Protein AF-A0A1J5Q4V0-F1 (afdb_monomer)

Secondary structure (DSSP, 8-state):
-HHHHHHHGGGS---EEEETHHHHHHHHIIIII---EEEES-TTGGGGTTSPPSS-EEEEEETT-TTS-HHHHHHHHHH-TTSEEEEES--TTTT-TTSTT--HHHHHHHHHHHHHHHHHHH-

Foldseek 3Di:
DLVVCVVCVVVAADAAEAAACSLCVQQVCQQPVVHEGEHEQHLCLLVCLQTDGNYEYEYEEEPQAPSADPVSLVSNCVSCVRYHYYYDPFYGPCLDPVDPRPDPVSNVVSVVVVVVSCVVRRD

InterPro domains:
  IPR002925 Dienelactone hydrolase [PF01738] (9-121)
  IPR029058 Alpha/Beta hydrolase fold [G3DSA:3.40.50.1820] (1-121)
  IPR029058 Alpha/Beta hydrolase fold [SSF53474] (9-123)
  IPR051049 Dienelactone hydrolase-like enzyme [PTHR46623] (10-121)

pLDDT: mean 93.07, std 10.01, range [56.44, 98.81]

Organism: NCBI:txid410659

Mean predicted aligned error: 3.95 Å

Solvent-accessible surface area (backbone atoms only — not comparable to full-atom values): 6558 Å² total; per-residue (Å²): 106,72,68,59,52,62,71,48,47,86,80,47,74,69,70,38,76,22,58,38,72,39,4,27,52,15,51,48,32,8,40,74,70,45,26,38,19,34,20,31,51,29,69,57,39,52,81,47,32,90,55,71,61,64,31,59,42,34,41,40,38,33,72,61,17,89,80,48,54,69,68,45,53,51,47,33,45,68,52,38,77,89,40,50,78,46,76,34,100,30,30,62,63,22,71,38,82,92,42,94,41,39,30,70,71,55,32,49,56,52,48,55,51,50,53,52,50,43,53,74,74,49,106

Structure (mmCIF, N/CA/C/O backbone):
data_AF-A0A1J5Q4V0-F1
#
_entry.id   AF-A0A1J5Q4V0-F1
#
loop_
_atom_site.group_PDB
_atom_site.id
_atom_site.type_symbol
_atom_site.label_atom_id
_atom_site.label_alt_id
_atom_site.label_comp_id
_atom_site.label_asym_id
_atom_site.label_entity_id
_atom_site.label_seq_id
_atom_site.pdbx_PDB_ins_code
_atom_site.Cartn_x
_atom_site.Cartn_y
_atom_site.Cartn_z
_atom_site.occupancy
_atom_site.B_iso_or_equiv
_atom_site.auth_seq_id
_atom_site.auth_comp_id
_atom_site.auth_asym_id
_atom_site.auth_atom_id
_atom_site.pdbx_PDB_model_num
ATOM 1 N N . MET A 1 1 ? -17.367 1.062 -0.060 1.00 56.62 1 MET A N 1
ATOM 2 C CA . MET A 1 1 ? -16.479 0.757 1.085 1.00 56.62 1 MET A CA 1
ATOM 3 C C . MET A 1 1 ? -17.211 0.744 2.422 1.00 56.62 1 MET A C 1
ATOM 5 O O . MET A 1 1 ? -17.291 -0.322 3.008 1.00 56.62 1 MET A O 1
ATOM 9 N N . LEU A 1 2 ? -17.791 1.859 2.888 1.00 60.47 2 LEU A N 1
ATOM 10 C CA . LEU A 1 2 ? -18.490 1.896 4.187 1.00 60.47 2 LEU A CA 1
ATOM 11 C C . LEU A 1 2 ? -19.668 0.908 4.280 1.00 60.47 2 LEU A C 1
ATOM 13 O O . LEU A 1 2 ? -19.858 0.287 5.317 1.00 60.47 2 LEU A O 1
ATOM 17 N N . ALA A 1 3 ? -20.425 0.724 3.192 1.00 56.44 3 ALA A N 1
ATOM 18 C CA . ALA A 1 3 ? -21.512 -0.257 3.141 1.00 56.44 3 ALA A CA 1
ATOM 19 C C . ALA A 1 3 ? -21.004 -1.703 3.296 1.00 56.44 3 ALA A C 1
ATOM 21 O O . ALA A 1 3 ? -21.499 -2.432 4.146 1.00 56.44 3 ALA A O 1
ATOM 22 N N . ALA A 1 4 ? -19.967 -2.088 2.542 1.00 61.38 4 ALA A N 1
ATOM 23 C CA . ALA A 1 4 ? -19.353 -3.412 2.652 1.00 61.38 4 ALA A CA 1
ATOM 24 C C . ALA A 1 4 ? -18.793 -3.662 4.061 1.00 61.38 4 ALA A C 1
ATOM 26 O O . ALA A 1 4 ? -19.101 -4.687 4.656 1.00 61.38 4 ALA A O 1
ATOM 27 N N . ALA A 1 5 ? -18.067 -2.691 4.632 1.00 62.16 5 ALA A N 1
ATOM 28 C CA . ALA A 1 5 ? -17.536 -2.792 5.990 1.00 62.16 5 ALA A CA 1
ATOM 29 C C . ALA A 1 5 ? -18.640 -2.993 7.042 1.00 62.16 5 ALA A C 1
ATOM 31 O O . ALA A 1 5 ? -18.473 -3.803 7.943 1.00 62.16 5 ALA A O 1
ATOM 32 N N . LYS A 1 6 ? -19.786 -2.309 6.909 1.00 64.94 6 LYS A N 1
ATOM 33 C CA . LYS A 1 6 ? -20.935 -2.496 7.811 1.00 64.94 6 LYS A CA 1
ATOM 34 C C . LYS A 1 6 ? -21.560 -3.886 7.702 1.00 64.94 6 LYS A C 1
ATOM 36 O O . LYS A 1 6 ? -21.946 -4.438 8.723 1.00 64.94 6 LYS A O 1
ATOM 41 N N . VAL A 1 7 ? -21.651 -4.446 6.496 1.00 70.81 7 VAL A N 1
ATOM 42 C CA . VAL A 1 7 ? -22.233 -5.781 6.271 1.00 70.81 7 VAL A CA 1
ATOM 43 C C . VAL A 1 7 ? -21.358 -6.880 6.874 1.00 70.81 7 VAL A C 1
ATOM 45 O O . VAL A 1 7 ? -21.885 -7.823 7.451 1.00 70.81 7 VAL A O 1
ATOM 48 N N . VAL A 1 8 ? -20.032 -6.751 6.782 1.00 68.81 8 VAL A N 1
ATOM 49 C CA . VAL A 1 8 ? -19.101 -7.765 7.308 1.00 68.81 8 VAL A CA 1
ATOM 50 C C . VAL A 1 8 ? -18.638 -7.502 8.742 1.00 68.81 8 VAL A C 1
ATOM 52 O O . VAL A 1 8 ? -17.931 -8.330 9.304 1.00 68.81 8 VAL A O 1
ATOM 55 N N . ALA A 1 9 ? -19.047 -6.394 9.368 1.00 64.62 9 ALA A N 1
ATOM 56 C CA . ALA A 1 9 ? -18.642 -6.057 10.735 1.00 64.62 9 ALA A CA 1
ATOM 57 C C . ALA A 1 9 ? -19.033 -7.139 11.758 1.00 64.62 9 ALA A C 1
ATOM 59 O O . ALA A 1 9 ? -18.332 -7.338 12.746 1.00 64.62 9 ALA A O 1
ATOM 60 N N . SER A 1 10 ? -20.123 -7.873 11.510 1.00 68.50 10 SER A N 1
ATOM 61 C CA . SER A 1 10 ? -20.545 -8.996 12.353 1.00 68.50 10 SER A CA 1
ATOM 62 C C . SER A 1 10 ? -19.644 -10.233 12.239 1.00 68.50 10 SER A C 1
ATOM 64 O O . SER A 1 10 ? -19.771 -11.135 13.059 1.00 68.50 10 SER A O 1
ATOM 66 N N . ALA A 1 11 ? -18.749 -10.295 11.245 1.00 72.19 11 ALA A N 1
ATOM 67 C CA . ALA A 1 11 ? -17.825 -11.408 11.017 1.00 72.19 11 ALA A CA 1
ATOM 68 C C . ALA A 1 11 ? -16.449 -11.219 11.691 1.00 72.19 11 ALA A C 1
ATOM 70 O O . ALA A 1 11 ? -15.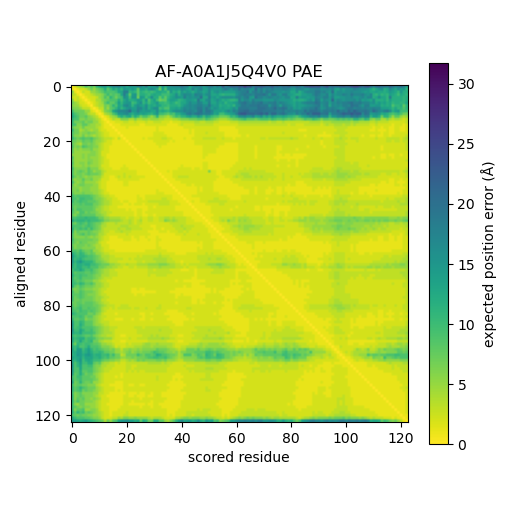615 -12.118 11.618 1.00 72.19 11 ALA A O 1
ATOM 71 N N . GLY A 1 12 ? -16.202 -10.077 12.347 1.00 81.69 12 GLY A N 1
ATOM 72 C CA . GLY A 1 12 ? -14.961 -9.798 13.076 1.00 81.69 12 GLY A CA 1
ATOM 73 C C . GLY A 1 12 ? -14.274 -8.501 12.648 1.00 81.69 12 GLY A C 1
ATOM 74 O O . GLY A 1 12 ? -14.894 -7.598 12.082 1.00 81.69 12 GLY A O 1
ATOM 75 N N . LYS A 1 13 ? -12.973 -8.383 12.947 1.00 87.81 13 LYS A N 1
ATOM 76 C CA . LYS A 1 13 ? -12.173 -7.221 12.537 1.00 87.81 13 LYS A CA 1
ATOM 77 C C . LYS A 1 13 ? -11.953 -7.246 11.024 1.00 87.81 13 LYS A C 1
ATOM 79 O O . LYS A 1 13 ? -11.622 -8.276 10.448 1.00 87.81 13 LYS A O 1
ATOM 84 N N . VAL A 1 14 ? -12.106 -6.087 10.390 1.00 91.81 14 VAL A N 1
ATOM 85 C CA . VAL A 1 14 ? -12.030 -5.938 8.932 1.00 91.81 14 VAL A CA 1
ATOM 86 C C . VAL A 1 14 ? -10.819 -5.088 8.567 1.00 91.81 14 VAL A C 1
ATOM 88 O O . VAL A 1 14 ? -10.650 -3.990 9.096 1.00 91.81 14 VAL A O 1
ATOM 91 N N . GLY A 1 15 ? -10.010 -5.574 7.628 1.00 94.75 15 GLY A N 1
ATOM 92 C CA . GLY A 1 15 ? -8.973 -4.796 6.954 1.00 94.75 15 GLY A CA 1
ATOM 93 C C . GLY A 1 15 ? -9.218 -4.725 5.452 1.00 94.75 15 GLY A C 1
ATOM 94 O O . GLY A 1 15 ? -10.094 -5.402 4.911 1.00 94.75 15 GLY A O 1
ATOM 95 N N . VAL A 1 16 ? -8.458 -3.872 4.774 1.00 97.50 16 VAL A N 1
ATOM 96 C CA . VAL A 1 16 ? -8.624 -3.609 3.343 1.00 97.50 16 VAL A CA 1
ATOM 97 C C . VAL A 1 16 ? -7.298 -3.800 2.631 1.00 97.50 16 VAL A C 1
ATOM 99 O O . VAL A 1 16 ? -6.307 -3.182 2.994 1.00 97.50 16 VAL A O 1
ATOM 102 N N . VAL A 1 17 ? -7.283 -4.597 1.570 1.00 98.06 17 VAL A N 1
ATOM 103 C CA . VAL A 1 17 ? -6.160 -4.662 0.631 1.00 98.06 17 VAL A CA 1
ATOM 104 C C . VAL A 1 17 ? -6.631 -4.210 -0.742 1.00 98.06 17 VAL A C 1
ATOM 106 O O . VAL A 1 17 ? -7.758 -4.504 -1.145 1.00 98.06 17 VAL A O 1
ATOM 109 N N . GLY A 1 18 ? -5.788 -3.482 -1.466 1.00 97.75 18 GLY A N 1
ATOM 110 C CA . GLY A 1 18 ? -6.110 -3.070 -2.823 1.00 97.75 18 GLY A CA 1
ATOM 111 C C . GLY A 1 18 ? -4.886 -2.856 -3.700 1.00 97.75 18 GLY A C 1
ATOM 112 O O . GLY A 1 18 ? -3.818 -2.483 -3.220 1.00 97.75 18 GLY A O 1
ATOM 113 N N . PHE A 1 19 ? -5.081 -3.060 -5.004 1.00 97.69 19 PHE A N 1
ATOM 114 C CA . PHE A 1 19 ? -4.044 -2.994 -6.033 1.00 97.69 19 PHE A CA 1
ATOM 115 C C . PHE A 1 19 ? -4.379 -1.933 -7.084 1.00 97.69 19 PHE A C 1
ATOM 117 O O . PHE A 1 19 ? -5.540 -1.810 -7.482 1.00 97.69 19 PHE A O 1
ATOM 124 N N . CYS A 1 20 ? -3.376 -1.184 -7.556 1.00 95.69 20 CYS A N 1
ATOM 125 C CA . CYS A 1 20 ? -3.543 -0.107 -8.542 1.00 95.69 20 CYS A CA 1
ATOM 126 C C . CYS A 1 20 ? -4.584 0.917 -8.051 1.00 95.69 20 CYS A C 1
ATOM 128 O O . CYS A 1 20 ? -4.445 1.459 -6.955 1.00 95.69 20 CYS A O 1
ATOM 130 N N . TRP A 1 21 ? -5.670 1.146 -8.793 1.00 96.88 21 TRP A N 1
ATOM 131 C CA . TRP A 1 21 ? -6.785 1.985 -8.344 1.00 96.88 21 TRP A CA 1
ATOM 132 C C . TRP A 1 21 ? -7.349 1.527 -6.991 1.00 96.88 21 TRP A C 1
ATOM 134 O O . TRP A 1 21 ? -7.595 2.347 -6.105 1.00 96.88 21 TRP A O 1
ATOM 144 N N . GLY A 1 22 ? -7.456 0.211 -6.783 1.00 97.25 22 GLY A N 1
ATOM 145 C CA . GLY A 1 22 ? -7.845 -0.368 -5.501 1.00 97.25 22 GLY A CA 1
ATOM 146 C C . GLY A 1 22 ? -6.876 -0.017 -4.370 1.00 97.25 22 GLY A C 1
ATOM 147 O O . GLY A 1 22 ? -7.309 0.137 -3.234 1.00 97.25 22 GLY A O 1
ATOM 148 N N . GLY A 1 23 ? -5.589 0.185 -4.667 1.00 97.75 23 GLY A N 1
ATOM 149 C CA . GLY A 1 23 ? -4.593 0.641 -3.695 1.00 97.75 23 GLY A CA 1
ATOM 150 C C . GLY A 1 23 ? -4.903 2.045 -3.178 1.00 97.75 23 GLY A C 1
ATOM 151 O O . GLY A 1 23 ? -4.809 2.299 -1.977 1.00 97.75 23 GLY A O 1
ATOM 152 N N . SER A 1 24 ? -5.366 2.943 -4.047 1.00 98.00 24 SER A N 1
ATOM 153 C CA . SER A 1 24 ? -5.824 4.271 -3.625 1.00 98.00 24 SER A CA 1
ATOM 154 C C . SER A 1 24 ? -7.141 4.232 -2.859 1.00 98.00 24 SER A C 1
ATOM 156 O O . SER A 1 24 ? -7.310 4.970 -1.890 1.00 98.00 24 SER A O 1
ATOM 158 N N . VAL A 1 25 ? -8.044 3.314 -3.208 1.00 98.00 25 VAL A N 1
ATOM 159 C CA . VAL A 1 25 ? -9.252 3.064 -2.408 1.00 98.00 25 VAL A CA 1
ATOM 160 C C . VAL A 1 25 ? -8.902 2.503 -1.022 1.00 98.00 25 VAL A C 1
ATOM 162 O O . VAL A 1 25 ? -9.524 2.901 -0.040 1.00 98.00 25 VAL A O 1
ATOM 165 N N . ALA A 1 26 ? -7.893 1.634 -0.912 1.00 98.19 26 ALA A N 1
ATOM 166 C CA . ALA A 1 26 ? -7.410 1.111 0.365 1.00 98.19 26 ALA A CA 1
ATOM 167 C C . ALA A 1 26 ? -6.838 2.227 1.253 1.00 98.19 26 ALA A C 1
ATOM 169 O O . ALA A 1 26 ? -7.178 2.304 2.431 1.00 98.19 26 ALA A O 1
ATOM 170 N N . TYR A 1 27 ? -6.066 3.159 0.686 1.00 98.31 27 TYR A N 1
ATOM 171 C CA . TYR A 1 27 ? -5.589 4.321 1.442 1.00 98.31 27 TYR A CA 1
ATOM 172 C C . TYR A 1 27 ? -6.752 5.192 1.955 1.00 98.31 27 TYR A C 1
ATOM 174 O O . TYR A 1 27 ? -6.824 5.519 3.143 1.00 98.31 27 TYR A O 1
ATOM 182 N N . LEU A 1 28 ? -7.737 5.474 1.096 1.00 97.69 28 LEU A N 1
ATOM 183 C CA . LEU A 1 28 ? -8.959 6.180 1.492 1.00 97.69 28 LEU A CA 1
ATOM 184 C C . LEU A 1 28 ? -9.757 5.439 2.577 1.00 97.69 28 LEU A C 1
ATOM 186 O O . LEU A 1 28 ? -10.443 6.087 3.368 1.00 97.69 28 LEU A O 1
ATOM 190 N N . ALA A 1 29 ? -9.660 4.110 2.656 1.00 97.12 29 ALA A N 1
ATOM 191 C CA . ALA A 1 29 ? -10.250 3.327 3.739 1.00 97.12 29 ALA A CA 1
ATOM 192 C C . ALA A 1 29 ? -9.691 3.721 5.098 1.00 97.12 29 ALA A C 1
ATOM 194 O O . ALA A 1 29 ? -10.455 3.992 6.026 1.00 97.12 29 ALA A O 1
ATOM 195 N N . ALA A 1 30 ? -8.367 3.789 5.206 1.00 97.31 30 ALA A N 1
ATOM 196 C CA . ALA A 1 30 ? -7.711 4.148 6.452 1.00 97.31 30 ALA A CA 1
ATOM 197 C C . ALA A 1 30 ? -8.003 5.602 6.837 1.00 97.31 30 ALA A C 1
ATOM 199 O O . ALA A 1 30 ? -8.243 5.891 8.008 1.00 97.31 30 ALA A O 1
ATOM 200 N N . ILE A 1 31 ? -8.051 6.513 5.861 1.00 96.94 31 ILE A N 1
ATOM 201 C CA . ILE A 1 31 ? -8.382 7.927 6.092 1.00 96.94 31 ILE A CA 1
ATOM 202 C C . ILE A 1 31 ? -9.841 8.097 6.529 1.00 96.94 31 ILE A C 1
ATOM 204 O O . ILE A 1 31 ? -10.138 8.752 7.529 1.00 96.94 31 ILE A O 1
ATOM 208 N N . ARG A 1 32 ? -10.786 7.532 5.775 1.00 95.44 32 ARG A N 1
ATOM 209 C CA . ARG A 1 32 ? -12.206 7.891 5.896 1.00 95.44 32 ARG A CA 1
ATOM 210 C C . ARG A 1 32 ? -12.978 6.926 6.779 1.00 95.44 32 ARG A C 1
ATOM 212 O O . ARG A 1 32 ? -13.768 7.382 7.605 1.00 95.44 32 ARG A O 1
ATOM 219 N N . ALA A 1 33 ? -12.726 5.628 6.627 1.00 93.31 33 ALA A N 1
ATOM 220 C CA . ALA A 1 33 ? -13.420 4.560 7.342 1.00 93.31 33 ALA A CA 1
ATOM 221 C C . ALA A 1 33 ? -12.679 4.067 8.596 1.00 93.31 33 ALA A C 1
ATOM 223 O O . ALA A 1 33 ? -13.291 3.377 9.403 1.00 93.31 33 ALA A O 1
ATOM 224 N N . GLY A 1 34 ? -11.400 4.417 8.779 1.00 95.19 34 GLY A N 1
ATOM 225 C CA . GLY A 1 34 ? -10.614 3.971 9.934 1.00 95.19 34 GLY A CA 1
ATOM 226 C C . GLY A 1 34 ? -10.357 2.465 9.945 1.00 95.19 34 GLY A C 1
ATOM 227 O O . GLY A 1 34 ? -10.309 1.858 11.010 1.00 95.19 34 GLY A O 1
ATOM 228 N N . LEU A 1 35 ? -10.201 1.862 8.765 1.00 95.94 35 LEU A N 1
ATOM 229 C CA . LEU A 1 35 ? -9.878 0.442 8.623 1.00 95.94 35 LEU A CA 1
ATOM 230 C C . LEU A 1 35 ? -8.376 0.266 8.358 1.00 95.94 35 LEU A C 1
ATOM 232 O O . LEU A 1 35 ? -7.853 0.994 7.509 1.00 95.94 35 LEU A O 1
ATOM 236 N N . PRO A 1 36 ? -7.687 -0.688 9.018 1.00 97.62 36 PRO A N 1
ATOM 237 C CA . PRO A 1 36 ? -6.315 -1.042 8.667 1.00 97.62 36 PRO A CA 1
ATOM 238 C C . PRO A 1 36 ? -6.226 -1.411 7.186 1.00 97.62 36 PRO A C 1
ATOM 240 O O . PRO A 1 36 ? -7.043 -2.203 6.701 1.00 97.62 36 PRO A O 1
ATOM 243 N N . ALA A 1 37 ? -5.264 -0.837 6.465 1.00 98.31 37 ALA A N 1
ATOM 244 C CA . ALA A 1 37 ? -5.223 -0.984 5.017 1.00 98.31 37 ALA A CA 1
ATOM 245 C C . ALA A 1 37 ? -3.825 -1.205 4.431 1.00 98.31 37 ALA A C 1
ATOM 247 O O . ALA A 1 37 ? -2.847 -0.598 4.859 1.00 98.31 37 ALA A O 1
ATOM 248 N N . VAL A 1 38 ? -3.772 -2.037 3.391 1.00 98.75 38 VAL A N 1
ATOM 249 C CA . VAL A 1 38 ? -2.587 -2.318 2.579 1.00 98.75 38 VAL A CA 1
ATOM 250 C C . VAL A 1 38 ? -2.823 -1.804 1.157 1.00 98.75 38 VAL A C 1
ATOM 252 O O . VAL A 1 38 ? -3.759 -2.219 0.469 1.00 98.75 38 VAL A O 1
ATOM 255 N N . SER A 1 39 ? -1.974 -0.881 0.713 1.00 98.69 39 SER A N 1
ATOM 256 C CA . SER A 1 39 ? -2.060 -0.202 -0.578 1.00 98.69 39 SER A CA 1
ATOM 257 C C . SER A 1 39 ? -0.911 -0.633 -1.490 1.00 98.69 39 SER A C 1
ATOM 259 O O . SER A 1 39 ? 0.247 -0.296 -1.244 1.00 98.69 39 SER A O 1
ATOM 261 N N . TYR A 1 40 ? -1.228 -1.348 -2.569 1.00 98.62 40 TYR A N 1
ATOM 262 C CA . TYR A 1 40 ? -0.266 -1.714 -3.609 1.00 98.62 40 TYR A CA 1
ATOM 263 C C . TYR A 1 40 ? -0.347 -0.741 -4.787 1.00 98.62 40 TYR A C 1
ATOM 265 O O . TYR A 1 40 ? -1.395 -0.638 -5.433 1.00 98.62 40 TYR A O 1
ATOM 273 N N . TYR A 1 41 ? 0.767 -0.050 -5.060 1.00 97.62 41 TYR A N 1
ATOM 274 C CA . TYR A 1 41 ? 1.007 0.838 -6.207 1.00 97.62 41 TYR A CA 1
ATOM 275 C C . TYR A 1 41 ? -0.207 1.721 -6.549 1.00 97.62 41 TYR A C 1
ATOM 277 O O . TYR A 1 41 ? -0.684 1.787 -7.683 1.00 97.62 41 TYR A O 1
ATOM 285 N N . GLY A 1 42 ? -0.737 2.396 -5.523 1.00 97.38 42 GLY A N 1
ATOM 286 C CA . GLY A 1 42 ? -1.871 3.307 -5.640 1.00 97.38 42 GLY A CA 1
ATOM 287 C C . GLY A 1 42 ? -1.482 4.623 -6.309 1.00 97.38 42 GLY A C 1
ATOM 288 O O . GLY A 1 42 ? -0.978 5.530 -5.648 1.00 97.38 42 GLY A O 1
ATOM 289 N N . GLY A 1 43 ? -1.754 4.750 -7.609 1.00 95.12 43 GLY A N 1
ATOM 290 C CA . GLY A 1 43 ? -1.352 5.920 -8.405 1.00 95.12 43 GLY A CA 1
ATOM 291 C C . GLY A 1 43 ? -2.024 7.241 -8.014 1.00 95.12 43 GLY A C 1
ATOM 292 O O . GLY A 1 43 ? -1.540 8.306 -8.369 1.00 95.12 43 GLY A O 1
ATOM 293 N N . SER A 1 44 ? -3.127 7.209 -7.259 1.00 97.25 44 SER A N 1
ATOM 294 C CA . SER A 1 44 ? -3.769 8.425 -6.735 1.00 97.25 44 SER A CA 1
ATOM 295 C C . SER A 1 44 ? -3.397 8.740 -5.285 1.00 97.25 44 SER A C 1
ATOM 297 O O . SER A 1 44 ? -3.928 9.702 -4.741 1.00 97.25 44 SER A O 1
ATOM 299 N N . ASN A 1 45 ? -2.502 7.977 -4.645 1.00 98.00 45 ASN A N 1
ATOM 300 C CA . ASN A 1 45 ? -2.212 8.148 -3.215 1.00 98.00 45 ASN A CA 1
ATOM 301 C C . ASN A 1 45 ? -1.686 9.550 -2.881 1.00 98.00 45 ASN A C 1
ATOM 303 O O . ASN A 1 45 ? -2.113 10.127 -1.885 1.00 98.00 45 ASN A O 1
ATOM 307 N N . VAL A 1 46 ? -0.841 10.132 -3.739 1.00 97.88 46 VAL A N 1
ATOM 308 C CA . VAL A 1 46 ? -0.293 11.485 -3.536 1.00 97.88 46 VAL A CA 1
ATOM 309 C C . VAL A 1 46 ? -1.384 12.552 -3.407 1.00 97.88 46 VAL A C 1
ATOM 311 O O . VAL A 1 46 ? -1.241 13.497 -2.637 1.00 97.88 46 VAL A O 1
ATOM 314 N N . ARG A 1 47 ? -2.535 12.361 -4.067 1.00 97.56 47 ARG A N 1
ATOM 315 C CA . ARG A 1 47 ? -3.672 13.295 -4.004 1.00 97.56 47 ARG A CA 1
ATOM 316 C C . ARG A 1 47 ? -4.299 13.379 -2.614 1.00 97.56 47 ARG A C 1
ATOM 318 O O . ARG A 1 47 ? -4.989 14.349 -2.324 1.00 97.56 47 ARG A O 1
ATOM 325 N N . PHE A 1 48 ? -4.075 12.368 -1.778 1.00 96.75 48 PHE A N 1
ATOM 326 C CA . PHE A 1 48 ? -4.638 12.265 -0.435 1.00 96.75 48 PHE A CA 1
ATOM 327 C C . PHE A 1 48 ? -3.577 12.430 0.659 1.00 96.75 48 PHE A C 1
ATOM 329 O O . PHE A 1 48 ? -3.908 12.316 1.832 1.00 96.75 48 PHE A O 1
ATOM 336 N N . ALA A 1 49 ? -2.322 12.739 0.306 1.00 93.56 49 ALA A N 1
ATOM 337 C CA . ALA A 1 49 ? -1.220 12.911 1.257 1.00 93.56 49 ALA A CA 1
ATOM 338 C C . ALA A 1 49 ? -1.462 14.053 2.276 1.00 93.56 49 ALA A C 1
ATOM 340 O O . ALA A 1 49 ? -0.864 14.078 3.343 1.00 93.56 49 ALA A O 1
ATOM 341 N N . GLY A 1 50 ? -2.373 14.989 1.995 1.00 92.19 50 GLY A N 1
ATOM 342 C CA . GLY A 1 50 ? -2.798 16.004 2.969 1.00 92.19 50 GLY A CA 1
ATOM 343 C C . GLY A 1 50 ? -3.821 15.514 4.005 1.00 92.19 50 GLY A C 1
ATOM 344 O O . GLY A 1 50 ? -4.118 16.236 4.955 1.00 92.19 50 GLY A O 1
ATOM 345 N N . GLU A 1 51 ? -4.393 14.317 3.837 1.00 95.31 51 GLU A N 1
ATOM 346 C CA . GLU A 1 51 ? -5.421 13.769 4.723 1.00 95.31 51 GLU A CA 1
ATOM 347 C C . GLU A 1 51 ? -4.808 12.801 5.752 1.00 95.31 51 GLU A C 1
ATOM 349 O O . GLU A 1 51 ? -4.125 11.833 5.414 1.00 95.31 51 GLU A O 1
ATOM 354 N N . LYS A 1 52 ? -5.099 13.020 7.039 1.00 94.75 52 LYS A N 1
ATOM 355 C CA . LYS A 1 52 ? -4.587 12.173 8.124 1.00 94.75 52 LYS A CA 1
ATOM 356 C C . LYS A 1 52 ? -5.322 10.830 8.183 1.00 94.75 52 LYS A C 1
ATOM 358 O O . LYS A 1 52 ? -6.543 10.785 8.342 1.00 94.75 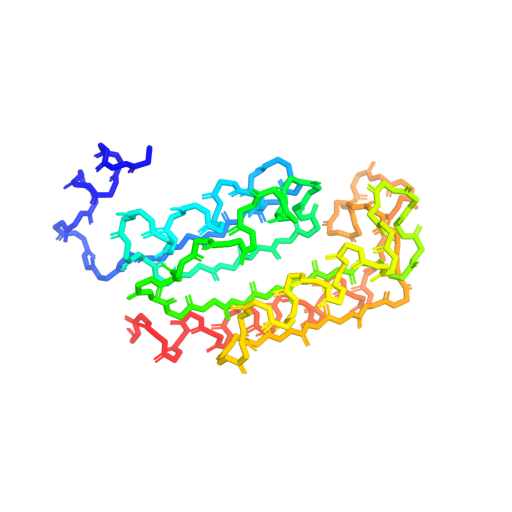52 LYS A O 1
ATOM 363 N N . ALA A 1 53 ? -4.567 9.734 8.138 1.00 95.25 53 ALA A N 1
ATOM 364 C CA . ALA A 1 53 ? -5.098 8.391 8.344 1.00 95.25 53 ALA A CA 1
ATOM 365 C C . ALA A 1 53 ? -5.611 8.185 9.783 1.00 95.25 53 ALA A C 1
ATOM 367 O O . ALA A 1 53 ? -4.989 8.632 10.749 1.00 95.25 53 ALA A O 1
ATOM 368 N N . LYS A 1 54 ? -6.739 7.478 9.931 1.00 96.38 54 LYS A N 1
ATOM 369 C CA . LYS A 1 54 ? -7.342 7.116 11.231 1.00 96.38 54 LYS A CA 1
ATOM 370 C C . LYS A 1 54 ? -6.976 5.701 11.687 1.00 96.38 54 LYS A C 1
ATOM 372 O O . LYS A 1 54 ? -7.331 5.310 12.794 1.00 96.38 54 LYS A O 1
ATOM 377 N N . ALA A 1 55 ? -6.309 4.933 10.831 1.00 96.94 55 ALA A N 1
ATOM 378 C CA . ALA A 1 55 ? -5.939 3.545 11.069 1.00 96.94 55 ALA A CA 1
ATOM 379 C C . ALA A 1 55 ? -4.558 3.226 10.472 1.00 96.94 55 ALA A C 1
ATOM 381 O O . ALA A 1 55 ? -4.076 3.991 9.631 1.00 96.94 55 ALA A O 1
ATOM 382 N N . PRO A 1 56 ? -3.922 2.117 10.899 1.00 98.00 56 PRO A N 1
ATOM 383 C CA . PRO A 1 56 ? -2.640 1.673 10.364 1.00 98.00 56 PRO A CA 1
ATOM 384 C C . PRO A 1 56 ? -2.661 1.495 8.844 1.00 98.00 56 PRO A C 1
ATOM 386 O O . PRO A 1 56 ? -3.666 1.074 8.264 1.00 98.00 56 PRO A O 1
ATOM 389 N N . LEU A 1 57 ? -1.523 1.788 8.219 1.00 98.44 57 LEU A N 1
ATOM 390 C CA . LEU A 1 57 ? -1.321 1.713 6.779 1.00 98.44 57 LEU A CA 1
ATOM 391 C C . LEU A 1 57 ? -0.031 0.968 6.455 1.00 98.44 57 LEU A C 1
ATOM 393 O O . LEU A 1 57 ? 0.980 1.149 7.136 1.00 98.44 57 LEU A O 1
ATOM 397 N N . GLN A 1 58 ? -0.071 0.200 5.372 1.00 98.81 58 GLN A N 1
ATOM 398 C CA . GLN A 1 58 ? 1.103 -0.362 4.720 1.00 98.81 58 GLN A CA 1
ATOM 399 C C . GLN A 1 58 ? 1.064 -0.034 3.221 1.00 98.81 58 GLN A C 1
ATOM 401 O O . GLN A 1 58 ? 0.030 -0.190 2.571 1.00 98.81 58 GLN A O 1
ATOM 406 N N . PHE A 1 59 ? 2.180 0.431 2.667 1.00 98.81 59 PHE A N 1
ATOM 407 C CA . PHE A 1 59 ? 2.321 0.794 1.259 1.00 98.81 59 PHE A CA 1
ATOM 408 C C . PHE A 1 59 ? 3.367 -0.078 0.563 1.00 98.81 59 PHE A C 1
ATOM 410 O O . PHE A 1 59 ? 4.452 -0.307 1.098 1.00 98.81 59 PHE A O 1
ATOM 417 N N . HIS A 1 60 ? 3.064 -0.497 -0.666 1.00 98.75 60 HIS A N 1
ATOM 418 C CA . HIS A 1 60 ? 3.984 -1.214 -1.547 1.00 98.75 60 HIS A CA 1
ATOM 419 C C . HIS A 1 60 ? 4.101 -0.493 -2.887 1.00 98.75 60 HIS A C 1
ATOM 421 O O . HIS A 1 60 ? 3.104 -0.331 -3.589 1.00 98.75 60 HIS A O 1
ATOM 427 N N . TYR A 1 61 ? 5.313 -0.107 -3.273 1.00 98.50 61 TYR A N 1
ATOM 428 C CA . TYR A 1 61 ? 5.580 0.585 -4.533 1.00 98.50 61 TYR A CA 1
ATOM 429 C C . TYR A 1 61 ? 6.694 -0.083 -5.340 1.00 98.50 61 TYR A C 1
ATOM 431 O O . TYR A 1 61 ? 7.663 -0.581 -4.777 1.00 98.50 61 TYR A O 1
ATOM 439 N N . GLY A 1 62 ? 6.585 -0.053 -6.666 1.00 97.44 62 GLY A N 1
ATOM 440 C CA . GLY A 1 62 ? 7.673 -0.448 -7.560 1.00 97.44 62 GLY A CA 1
ATOM 441 C C . GLY A 1 62 ? 8.595 0.732 -7.882 1.00 97.44 62 GLY A C 1
ATOM 442 O O . GLY A 1 62 ? 8.109 1.823 -8.162 1.00 97.44 62 GLY A O 1
ATOM 443 N N . LEU A 1 63 ? 9.915 0.530 -7.872 1.00 96.81 63 LEU A N 1
ATOM 444 C CA . LEU A 1 63 ? 10.906 1.515 -8.337 1.00 96.81 63 LEU A CA 1
ATOM 445 C C . LEU A 1 63 ? 10.798 1.772 -9.836 1.00 96.81 63 LEU A C 1
ATOM 447 O O . LEU A 1 63 ? 11.015 2.895 -10.280 1.00 96.81 63 LEU A O 1
ATOM 451 N N . ARG A 1 64 ? 10.461 0.733 -10.608 1.00 95.75 64 ARG A N 1
ATOM 452 C CA . ARG A 1 64 ? 10.332 0.782 -12.070 1.00 95.75 64 ARG A CA 1
ATOM 453 C C . ARG A 1 64 ? 8.906 1.134 -12.510 1.00 95.75 64 ARG A C 1
ATOM 455 O O . ARG A 1 64 ? 8.549 0.942 -13.670 1.00 95.75 64 ARG A O 1
ATOM 462 N N . ASP A 1 65 ? 8.058 1.591 -11.587 1.00 95.38 65 ASP A N 1
ATOM 463 C CA . ASP A 1 65 ? 6.694 2.018 -11.890 1.00 95.38 65 ASP A CA 1
ATOM 464 C C . ASP A 1 65 ? 6.700 3.395 -12.568 1.00 95.38 65 ASP A C 1
ATOM 466 O O . ASP A 1 65 ? 6.830 4.428 -11.917 1.00 95.38 65 ASP A O 1
ATOM 470 N N . ALA A 1 66 ? 6.522 3.410 -13.889 1.00 93.06 66 ALA A N 1
ATOM 471 C CA . ALA A 1 66 ? 6.470 4.643 -14.672 1.00 93.06 66 ALA A CA 1
ATOM 472 C C . ALA A 1 66 ? 5.246 5.529 -14.359 1.00 93.06 66 ALA A C 1
ATOM 474 O O . ALA A 1 66 ? 5.228 6.695 -14.745 1.00 93.06 66 ALA A O 1
ATOM 475 N N . ASN A 1 67 ? 4.227 5.002 -13.670 1.00 93.62 67 ASN A N 1
ATOM 476 C CA . ASN A 1 67 ? 3.012 5.749 -13.346 1.00 93.62 67 ASN A CA 1
ATOM 477 C C . ASN A 1 67 ? 3.124 6.532 -12.032 1.00 93.62 67 ASN A C 1
ATOM 479 O O . ASN A 1 67 ? 2.239 7.335 -11.738 1.00 93.62 67 ASN A O 1
ATOM 483 N N . ILE A 1 68 ? 4.143 6.261 -11.209 1.00 96.31 68 ILE A N 1
ATOM 484 C CA . ILE A 1 68 ? 4.268 6.824 -9.862 1.00 96.31 68 ILE A CA 1
ATOM 485 C C . ILE A 1 68 ? 5.699 7.317 -9.662 1.00 96.31 68 ILE A C 1
ATOM 487 O O . ILE A 1 68 ? 6.627 6.528 -9.470 1.00 96.31 68 ILE A O 1
ATOM 491 N N . SER A 1 69 ? 5.874 8.638 -9.684 1.00 97.00 69 SER A N 1
ATOM 492 C CA . SER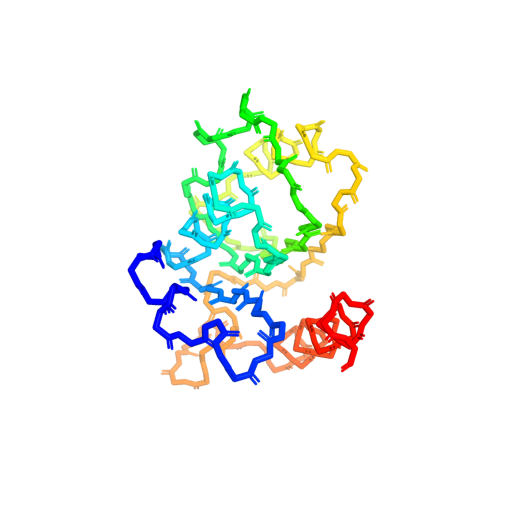 A 1 69 ? 7.195 9.247 -9.549 1.00 97.00 69 SER A CA 1
ATOM 493 C C . SER A 1 69 ? 7.797 9.019 -8.156 1.00 97.00 69 SER A C 1
ATOM 495 O O . SER A 1 69 ? 7.097 8.738 -7.181 1.00 97.00 69 SER A O 1
ATOM 497 N N . GLU A 1 70 ? 9.119 9.153 -8.040 1.00 96.69 70 GLU A N 1
ATOM 498 C CA . GLU A 1 70 ? 9.793 9.137 -6.736 1.00 96.69 70 GLU A CA 1
ATOM 499 C C . GLU A 1 70 ? 9.283 10.256 -5.821 1.00 96.69 70 GLU A C 1
ATOM 501 O O . GLU A 1 70 ? 8.981 10.000 -4.658 1.00 96.69 70 GLU A O 1
ATOM 506 N N . ALA A 1 71 ? 9.086 11.459 -6.368 1.00 97.69 71 ALA A N 1
ATOM 507 C CA . ALA A 1 71 ? 8.520 12.588 -5.635 1.00 97.69 71 ALA A CA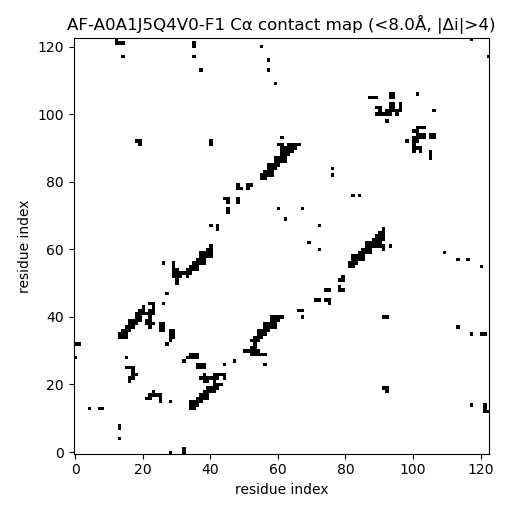 1
ATOM 508 C C . ALA A 1 71 ? 7.131 12.265 -5.056 1.00 97.69 71 ALA A C 1
ATOM 510 O O . ALA A 1 71 ? 6.875 12.556 -3.889 1.00 97.69 71 ALA A O 1
ATOM 511 N N . ASP A 1 72 ? 6.2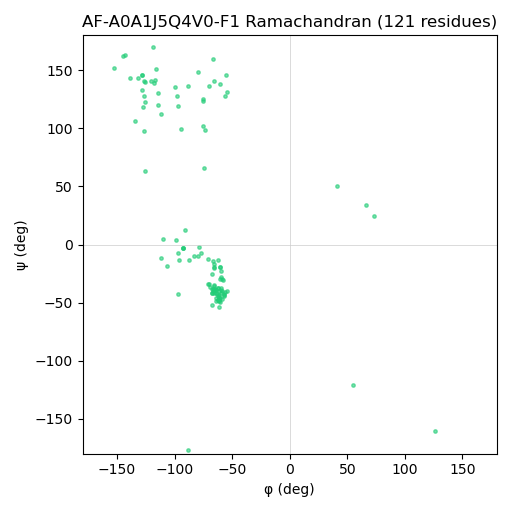60 11.603 -5.826 1.00 97.88 72 ASP A N 1
ATOM 512 C CA . ASP A 1 72 ? 4.936 11.193 -5.340 1.00 97.88 72 ASP A CA 1
ATOM 513 C C . ASP A 1 72 ? 5.036 10.150 -4.219 1.00 97.88 72 ASP A C 1
ATOM 515 O O . ASP A 1 72 ? 4.312 10.233 -3.223 1.00 97.88 72 ASP A O 1
ATOM 519 N N . ARG A 1 73 ? 5.941 9.170 -4.354 1.00 97.38 73 ARG A N 1
ATOM 520 C CA . ARG A 1 73 ? 6.182 8.134 -3.334 1.00 97.38 73 ARG A CA 1
ATOM 521 C C . ARG A 1 73 ? 6.676 8.745 -2.027 1.00 97.38 73 ARG A C 1
ATOM 523 O O . ARG A 1 73 ? 6.125 8.438 -0.969 1.00 97.38 73 ARG A O 1
ATOM 530 N N . GLU A 1 74 ? 7.660 9.633 -2.097 1.00 97.62 74 GLU A N 1
ATOM 531 C CA . GLU A 1 74 ? 8.212 10.289 -0.913 1.00 97.62 74 GLU A CA 1
ATOM 532 C C . GLU A 1 74 ? 7.223 11.282 -0.289 1.00 97.62 74 GLU A C 1
ATOM 534 O O . GLU A 1 74 ? 7.135 11.355 0.936 1.00 97.62 74 GLU A O 1
ATOM 539 N N . ALA A 1 75 ? 6.392 11.967 -1.083 1.00 98.19 75 ALA A N 1
ATOM 540 C CA . ALA A 1 75 ? 5.311 12.802 -0.556 1.00 98.19 75 ALA A CA 1
ATOM 541 C C . ALA A 1 75 ? 4.291 11.979 0.253 1.00 98.19 75 ALA A C 1
ATOM 543 O O . ALA A 1 75 ? 3.906 12.371 1.356 1.00 98.19 75 ALA A O 1
ATOM 544 N N . VAL A 1 76 ? 3.894 10.802 -0.248 1.00 98.12 76 VAL A N 1
ATOM 545 C CA . VAL A 1 76 ? 3.012 9.877 0.488 1.00 98.12 76 VAL A CA 1
ATOM 546 C C . VAL A 1 76 ? 3.689 9.361 1.759 1.00 98.12 76 VAL A C 1
ATOM 548 O O . VAL A 1 76 ? 3.043 9.290 2.806 1.00 98.12 76 VAL A O 1
ATOM 551 N N . ARG A 1 77 ? 4.981 9.024 1.697 1.00 98.06 77 ARG A N 1
ATOM 552 C CA . ARG A 1 77 ? 5.749 8.564 2.860 1.00 98.06 77 ARG A CA 1
ATOM 553 C C . ARG A 1 77 ? 5.836 9.639 3.942 1.00 98.06 77 ARG A C 1
ATOM 555 O O . ARG A 1 77 ? 5.552 9.355 5.102 1.00 98.06 77 ARG A O 1
ATOM 562 N N . ALA A 1 78 ? 6.178 10.869 3.564 1.00 97.81 78 ALA A N 1
ATOM 563 C CA . ALA A 1 78 ? 6.291 12.001 4.481 1.00 97.81 78 ALA A CA 1
ATOM 564 C C . ALA A 1 78 ? 4.950 12.341 5.147 1.00 97.81 78 ALA A C 1
ATOM 566 O O . ALA A 1 78 ? 4.906 12.655 6.335 1.00 97.81 78 ALA A O 1
ATOM 567 N N . ALA A 1 79 ? 3.850 12.223 4.402 1.00 97.31 79 ALA A N 1
ATOM 568 C CA . ALA A 1 79 ? 2.497 12.413 4.914 1.00 97.31 79 ALA A CA 1
ATOM 569 C C . ALA A 1 79 ? 2.041 11.336 5.913 1.00 97.31 79 ALA A C 1
ATOM 571 O O . ALA A 1 79 ? 1.163 11.585 6.740 1.00 97.31 79 ALA A O 1
ATOM 572 N N . ASN A 1 80 ? 2.620 10.135 5.845 1.00 97.62 80 ASN A N 1
ATOM 573 C CA . ASN A 1 80 ? 2.214 8.986 6.648 1.00 97.62 80 ASN A CA 1
ATOM 574 C C . ASN A 1 80 ? 3.416 8.402 7.415 1.00 97.62 80 ASN A C 1
ATOM 576 O O . ASN A 1 80 ? 3.773 7.244 7.199 1.00 97.62 80 ASN A O 1
ATOM 580 N N . PRO A 1 81 ? 4.039 9.156 8.341 1.00 96.56 81 PRO A N 1
ATOM 581 C CA . PRO A 1 81 ? 5.299 8.759 8.977 1.00 96.56 81 PRO A CA 1
ATOM 582 C C . PRO A 1 81 ? 5.189 7.509 9.865 1.00 96.56 81 PRO A C 1
ATOM 584 O O . PRO A 1 81 ? 6.198 6.880 10.166 1.00 96.56 81 PRO A O 1
ATOM 587 N N . SER A 1 82 ? 3.978 7.142 10.293 1.00 95.81 82 SER A N 1
ATOM 588 C CA . SER A 1 82 ? 3.707 5.924 11.066 1.00 95.81 82 SER A CA 1
ATOM 589 C C . SER A 1 82 ? 3.327 4.714 10.206 1.00 95.81 82 SER A C 1
ATOM 591 O O . SER A 1 82 ? 3.085 3.641 10.759 1.00 95.81 82 SER A O 1
ATOM 593 N N . ALA A 1 83 ? 3.217 4.876 8.884 1.00 97.94 83 ALA A N 1
ATOM 594 C CA . ALA A 1 83 ? 2.885 3.785 7.979 1.00 97.94 83 ALA A CA 1
ATOM 595 C C . ALA A 1 83 ? 4.111 2.919 7.676 1.00 97.94 83 ALA A C 1
ATOM 597 O O . ALA A 1 83 ? 5.242 3.399 7.584 1.00 97.94 83 ALA A O 1
ATOM 598 N N . GLU A 1 84 ? 3.872 1.632 7.456 1.00 98.50 84 GLU A N 1
ATOM 599 C CA . GLU A 1 84 ? 4.884 0.734 6.915 1.00 98.50 84 GLU A CA 1
ATOM 600 C C . GLU A 1 84 ? 5.023 1.016 5.409 1.00 98.50 84 GLU A C 1
ATOM 602 O O . GLU A 1 84 ? 4.040 0.987 4.672 1.00 98.50 84 GLU A O 1
ATOM 607 N N . PHE A 1 85 ? 6.225 1.341 4.933 1.00 98.44 85 PHE A N 1
ATOM 608 C CA . PHE A 1 85 ? 6.441 1.776 3.550 1.00 98.44 85 PHE A CA 1
ATOM 609 C C . PHE A 1 85 ? 7.531 0.939 2.890 1.00 98.44 85 PHE A C 1
ATOM 611 O O . PHE A 1 85 ? 8.682 0.948 3.328 1.00 98.44 85 PHE A O 1
ATOM 618 N N . TYR A 1 86 ? 7.173 0.226 1.825 1.00 98.62 86 TYR A N 1
ATOM 619 C CA . TYR A 1 86 ? 8.071 -0.689 1.134 1.00 98.62 86 TYR A CA 1
ATOM 620 C C . TYR A 1 86 ? 8.164 -0.383 -0.350 1.00 98.62 86 TYR A C 1
ATOM 622 O O . TYR A 1 86 ? 7.171 -0.115 -1.029 1.00 98.62 86 TYR A O 1
ATOM 630 N N . VAL A 1 87 ? 9.386 -0.494 -0.854 1.00 98.06 87 VAL A N 1
ATOM 631 C CA . VAL A 1 87 ? 9.729 -0.247 -2.245 1.00 98.06 87 VAL A CA 1
ATOM 632 C C . VAL A 1 87 ? 10.465 -1.468 -2.799 1.00 98.06 87 VAL A C 1
ATOM 634 O O . VAL A 1 87 ? 11.247 -2.095 -2.083 1.00 98.06 87 VAL A O 1
ATOM 637 N N . TYR A 1 88 ? 10.180 -1.825 -4.048 1.00 97.94 88 TYR A N 1
ATOM 638 C CA . TYR A 1 88 ? 10.644 -3.050 -4.703 1.00 97.94 88 TYR A CA 1
ATOM 639 C C . TYR A 1 88 ? 11.290 -2.720 -6.045 1.00 97.94 88 TYR A C 1
ATOM 641 O O . TYR A 1 88 ? 10.807 -1.828 -6.740 1.00 97.94 88 TYR A O 1
ATOM 649 N N . ASP A 1 89 ? 12.323 -3.457 -6.460 1.00 97.00 89 ASP A N 1
ATOM 650 C CA . ASP A 1 89 ? 12.844 -3.372 -7.831 1.00 97.00 89 ASP A CA 1
ATOM 651 C C . ASP A 1 89 ? 11.895 -4.069 -8.827 1.00 97.00 89 ASP A C 1
ATOM 653 O O . ASP A 1 89 ? 12.193 -5.096 -9.430 1.00 97.00 89 ASP A O 1
ATOM 657 N N . ALA A 1 90 ? 10.697 -3.512 -8.979 1.00 96.88 90 ALA A N 1
ATOM 658 C CA . ALA A 1 90 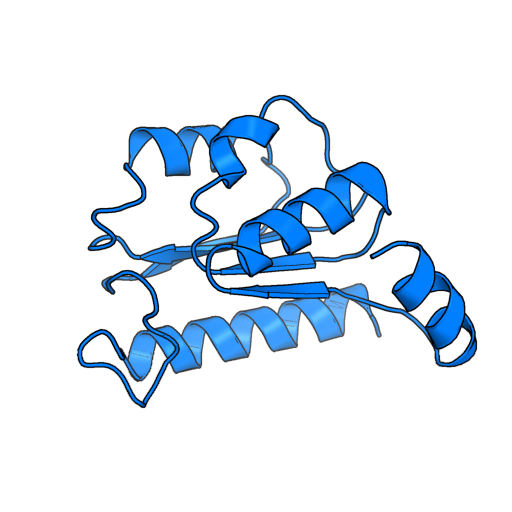? 9.620 -4.043 -9.798 1.00 96.88 90 ALA A CA 1
ATOM 659 C C . ALA A 1 90 ? 8.820 -2.911 -10.456 1.00 96.88 90 ALA A C 1
ATOM 661 O O . ALA A 1 90 ? 8.914 -1.749 -10.052 1.00 96.88 90 ALA A O 1
ATOM 662 N N . GLY A 1 91 ? 8.055 -3.254 -11.493 1.00 95.00 91 GLY A N 1
ATOM 663 C CA . GLY A 1 91 ? 7.179 -2.321 -12.202 1.00 95.00 91 GLY A CA 1
ATOM 664 C C . GLY A 1 91 ? 5.778 -2.223 -11.595 1.00 95.00 91 GLY A C 1
ATOM 665 O O . GLY A 1 91 ? 5.457 -2.859 -10.591 1.00 95.00 91 GLY A O 1
ATOM 666 N N . HIS A 1 92 ? 4.909 -1.446 -12.239 1.00 95.94 92 HIS A N 1
ATOM 667 C CA . HIS A 1 92 ? 3.493 -1.400 -11.878 1.00 95.94 92 HIS A CA 1
ATOM 668 C C . HIS A 1 92 ? 2.840 -2.779 -12.030 1.00 95.94 92 HIS A C 1
ATOM 670 O O . HIS A 1 92 ? 3.044 -3.451 -13.040 1.00 95.94 92 HIS A O 1
ATOM 676 N N . GLY A 1 93 ? 1.989 -3.188 -11.086 1.00 93.94 93 GLY A N 1
ATOM 677 C CA . GLY A 1 93 ? 1.264 -4.455 -11.223 1.00 93.94 93 GLY A CA 1
ATOM 678 C C . GLY A 1 93 ? 2.127 -5.700 -11.010 1.00 93.94 93 GLY A C 1
ATOM 679 O O . GLY A 1 93 ? 1.777 -6.758 -11.529 1.00 93.94 93 GLY A O 1
ATOM 680 N N . PHE A 1 94 ? 3.234 -5.592 -10.266 1.00 96.56 94 PHE A N 1
ATOM 681 C CA . PHE A 1 94 ? 4.185 -6.692 -10.072 1.00 96.56 94 PHE A CA 1
ATOM 682 C C . PHE A 1 94 ? 3.614 -7.936 -9.378 1.00 96.56 94 PHE A C 1
ATOM 684 O O . PHE A 1 94 ? 4.231 -8.994 -9.429 1.00 96.56 94 PHE A O 1
ATOM 691 N N . ASN A 1 95 ? 2.426 -7.837 -8.775 1.00 94.88 95 ASN A N 1
ATOM 692 C CA . ASN A 1 95 ? 1.699 -8.963 -8.187 1.00 94.88 95 ASN A CA 1
ATOM 693 C C . ASN A 1 95 ? 0.868 -9.779 -9.196 1.00 94.88 95 ASN A C 1
ATOM 695 O O . ASN A 1 95 ? 0.336 -10.816 -8.815 1.00 94.88 95 ASN A O 1
ATOM 699 N N . CYS A 1 96 ? 0.695 -9.320 -10.441 1.00 92.19 96 CYS A N 1
ATOM 700 C CA . CYS A 1 96 ? -0.194 -9.963 -11.414 1.00 92.19 96 CYS A CA 1
ATOM 701 C C . CYS A 1 96 ? 0.573 -10.944 -12.312 1.00 92.19 96 CYS A C 1
ATOM 703 O O . CYS A 1 96 ? 1.184 -10.518 -13.287 1.00 92.19 96 CYS A O 1
ATOM 705 N N . ASP A 1 97 ? 0.492 -12.237 -11.998 1.00 87.94 97 ASP A N 1
ATOM 706 C CA . ASP A 1 97 ? 1.148 -13.361 -12.694 1.00 87.94 97 ASP A CA 1
ATOM 707 C C . ASP A 1 97 ? 0.776 -13.522 -14.177 1.00 87.94 97 ASP A C 1
ATOM 709 O O . ASP A 1 97 ? 1.563 -14.039 -14.965 1.00 87.94 97 ASP A O 1
ATOM 713 N N . ALA A 1 98 ? -0.380 -13.004 -14.587 1.00 86.00 98 ALA A N 1
ATOM 714 C CA . ALA A 1 98 ? -0.812 -12.972 -15.982 1.00 86.00 98 ALA A CA 1
ATOM 715 C C . ALA A 1 98 ? -0.166 -11.851 -16.829 1.00 86.00 98 ALA A C 1
ATOM 717 O O . ALA A 1 98 ? -0.473 -11.728 -18.016 1.00 86.00 98 ALA A O 1
ATOM 718 N N . ARG A 1 99 ? 0.678 -10.983 -16.249 1.00 84.12 99 ARG A N 1
ATOM 719 C CA . ARG A 1 99 ? 1.291 -9.835 -16.944 1.00 84.12 99 ARG A CA 1
ATOM 720 C C . ARG A 1 99 ? 2.805 -9.968 -17.027 1.00 84.12 99 ARG A C 1
ATOM 722 O O . ARG A 1 99 ? 3.449 -10.455 -16.109 1.00 84.12 99 ARG A O 1
ATOM 729 N N . ALA A 1 100 ? 3.390 -9.382 -18.073 1.00 86.19 100 ALA A N 1
ATOM 730 C CA . ALA A 1 100 ? 4.846 -9.266 -18.217 1.00 86.19 100 ALA A CA 1
ATOM 731 C C . ALA A 1 100 ? 5.516 -8.463 -17.084 1.00 86.19 100 ALA A C 1
ATOM 733 O O . ALA A 1 100 ? 6.717 -8.572 -16.869 1.00 86.19 100 ALA A O 1
ATOM 734 N N . SER A 1 101 ? 4.742 -7.649 -16.361 1.00 88.94 101 SER A N 1
ATOM 735 C CA . SER A 1 101 ? 5.204 -6.900 -15.195 1.00 88.94 101 SER A CA 1
ATOM 736 C C . SER A 1 101 ? 5.333 -7.749 -13.929 1.00 88.94 101 SER A C 1
ATOM 738 O O . SER A 1 101 ? 5.798 -7.214 -12.925 1.00 88.94 101 SER A O 1
ATOM 740 N N . PHE A 1 102 ? 4.886 -9.013 -13.940 1.00 94.50 102 PHE A N 1
ATOM 741 C CA . PHE A 1 102 ? 4.980 -9.905 -12.789 1.00 94.50 102 PHE A CA 1
ATOM 742 C C . PHE A 1 102 ? 6.425 -10.047 -12.318 1.00 94.50 102 PHE A C 1
ATOM 744 O O . PHE A 1 102 ? 7.311 -10.397 -13.095 1.00 94.50 102 PHE A O 1
ATOM 751 N N . ASP A 1 103 ? 6.643 -9.827 -11.026 1.00 97.31 103 ASP A N 1
ATOM 752 C CA . ASP A 1 103 ? 7.929 -10.055 -10.383 1.00 97.31 103 ASP A CA 1
ATOM 753 C C . ASP A 1 103 ? 7.710 -10.960 -9.171 1.00 97.31 103 ASP A C 1
ATOM 755 O O . ASP A 1 103 ? 7.293 -10.510 -8.102 1.00 97.31 103 ASP A O 1
ATOM 759 N N . ALA A 1 104 ? 7.948 -12.262 -9.345 1.00 96.19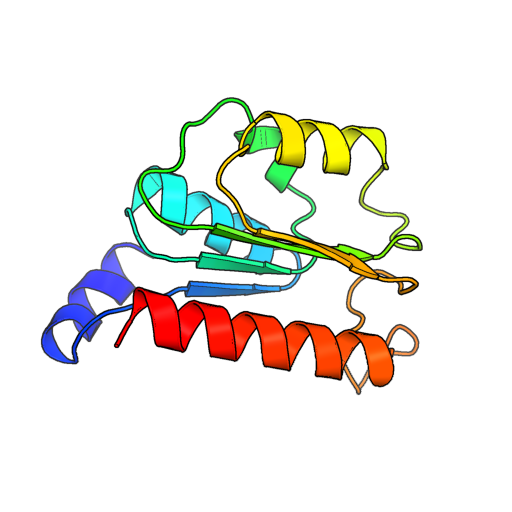 104 ALA A N 1
ATOM 760 C CA . ALA A 1 104 ? 7.668 -13.263 -8.317 1.00 96.19 104 ALA A CA 1
ATOM 761 C C . ALA A 1 104 ? 8.376 -12.991 -6.969 1.00 96.19 104 ALA A C 1
ATOM 763 O O . ALA A 1 104 ? 7.733 -13.164 -5.927 1.00 96.19 104 ALA A O 1
ATOM 764 N N . PRO A 1 105 ? 9.656 -12.557 -6.926 1.00 97.56 105 PRO A N 1
ATOM 765 C CA . PRO A 1 105 ? 10.316 -12.204 -5.669 1.00 97.56 105 PRO A CA 1
ATOM 766 C C . PRO A 1 105 ? 9.635 -11.039 -4.940 1.00 97.56 105 PRO A C 1
ATOM 768 O O . PRO A 1 105 ? 9.344 -11.160 -3.747 1.00 97.56 105 PRO A O 1
ATOM 771 N N . SER A 1 106 ? 9.336 -9.944 -5.644 1.00 98.06 106 SER A N 1
ATOM 772 C CA . SER A 1 106 ? 8.684 -8.770 -5.056 1.00 98.06 106 SER A CA 1
ATOM 773 C C . SER A 1 106 ? 7.249 -9.072 -4.649 1.00 98.06 106 SER A C 1
ATOM 775 O O . SER A 1 106 ? 6.835 -8.694 -3.554 1.00 98.06 106 SER A O 1
ATOM 777 N N . ALA A 1 107 ? 6.502 -9.801 -5.483 1.00 97.69 107 ALA A N 1
ATOM 778 C CA . ALA A 1 107 ? 5.131 -10.215 -5.202 1.00 97.69 107 ALA A CA 1
ATOM 779 C C . ALA A 1 107 ? 5.049 -11.059 -3.926 1.00 97.69 107 ALA A C 1
ATOM 781 O O . ALA A 1 107 ? 4.223 -10.775 -3.057 1.00 97.69 107 ALA A O 1
ATOM 782 N N . ARG A 1 108 ? 5.945 -12.047 -3.783 1.00 97.81 108 ARG A N 1
ATOM 783 C CA . ARG A 1 108 ? 6.023 -12.904 -2.594 1.00 97.81 108 ARG A CA 1
ATOM 784 C C . ARG A 1 108 ? 6.342 -12.095 -1.339 1.00 97.81 108 ARG A C 1
ATOM 786 O O . ARG A 1 108 ? 5.571 -12.131 -0.385 1.00 97.81 108 ARG A O 1
ATOM 793 N N . LEU A 1 109 ? 7.421 -11.311 -1.360 1.00 98.50 109 LEU A N 1
ATOM 794 C CA . LEU A 1 109 ? 7.846 -10.519 -0.201 1.00 98.50 109 LEU A CA 1
ATOM 795 C C . LEU A 1 109 ? 6.795 -9.472 0.204 1.00 98.50 109 LEU A C 1
ATOM 797 O O . LEU A 1 109 ? 6.595 -9.198 1.387 1.00 98.50 109 LEU A O 1
ATOM 801 N N . ALA A 1 110 ? 6.122 -8.857 -0.768 1.00 98.44 110 ALA A N 1
ATOM 802 C CA . ALA A 1 110 ? 5.041 -7.921 -0.492 1.00 98.44 110 ALA A CA 1
ATOM 803 C C . ALA A 1 110 ? 3.805 -8.619 0.092 1.00 98.44 110 ALA A C 1
ATOM 805 O O . ALA A 1 110 ? 3.167 -8.058 0.978 1.00 98.44 110 ALA A O 1
ATOM 806 N N . GLY A 1 111 ? 3.488 -9.837 -0.355 1.00 98.00 111 GLY A N 1
ATOM 807 C CA . GLY A 1 111 ? 2.426 -10.659 0.226 1.00 98.00 111 GLY A CA 1
ATOM 808 C C . GLY A 1 111 ? 2.711 -11.063 1.675 1.00 98.00 111 GLY A C 1
ATOM 809 O O . GLY A 1 111 ? 1.853 -10.890 2.536 1.00 98.00 111 GLY A O 1
ATOM 810 N N . GLU A 1 112 ? 3.928 -11.523 1.973 1.00 98.44 112 GLU A N 1
ATOM 811 C CA . GLU A 1 112 ? 4.350 -11.887 3.336 1.00 98.44 112 GLU A CA 1
ATOM 812 C C . GLU A 1 112 ? 4.202 -10.708 4.313 1.00 98.44 112 GLU A C 1
ATOM 814 O O . GLU A 1 112 ? 3.654 -10.858 5.406 1.00 98.44 112 GLU A O 1
ATOM 819 N N . ARG A 1 113 ? 4.624 -9.508 3.895 1.00 98.56 113 ARG A N 1
ATOM 820 C CA . ARG A 1 113 ? 4.497 -8.275 4.690 1.00 98.56 113 ARG A CA 1
ATOM 821 C C . ARG A 1 113 ? 3.043 -7.865 4.918 1.00 98.56 113 ARG A C 1
ATOM 823 O O . ARG A 1 113 ? 2.711 -7.448 6.027 1.00 98.56 113 ARG A O 1
ATOM 830 N N . ALA A 1 114 ? 2.182 -8.018 3.914 1.00 98.25 114 ALA A N 1
ATOM 831 C CA . ALA A 1 114 ? 0.758 -7.717 4.041 1.00 98.25 114 ALA A CA 1
ATOM 832 C C . ALA A 1 114 ? 0.042 -8.686 4.981 1.00 98.25 114 ALA A C 1
ATOM 834 O O . ALA A 1 114 ? -0.753 -8.263 5.820 1.00 98.25 114 ALA A O 1
ATOM 835 N N . LEU A 1 115 ? 0.357 -9.980 4.895 1.00 97.50 115 LEU A N 1
ATOM 836 C CA . LEU A 1 115 ? -0.167 -10.977 5.827 1.00 97.50 115 LEU A CA 1
ATOM 837 C C . LEU A 1 115 ? 0.289 -10.689 7.262 1.00 97.50 115 LEU A C 1
ATOM 839 O O . LEU A 1 115 ? -0.537 -10.697 8.172 1.00 97.50 115 LEU A O 1
ATOM 843 N N . ALA A 1 116 ? 1.569 -10.358 7.463 1.00 98.06 116 ALA A N 1
ATOM 844 C CA . ALA A 1 116 ? 2.091 -9.977 8.776 1.00 98.06 116 ALA A CA 1
ATOM 845 C C . ALA A 1 116 ? 1.412 -8.710 9.331 1.00 98.06 116 ALA A C 1
ATOM 847 O O . ALA A 1 116 ? 1.072 -8.652 10.514 1.00 98.06 116 ALA A O 1
ATOM 848 N N . PHE A 1 117 ? 1.159 -7.718 8.475 1.00 98.25 117 PHE A N 1
ATOM 849 C CA . PHE A 1 117 ? 0.419 -6.511 8.836 1.00 98.25 117 PHE A CA 1
ATOM 850 C C . PHE A 1 117 ? -1.007 -6.830 9.289 1.00 98.25 117 PHE A C 1
ATOM 852 O O . PHE A 1 117 ? -1.445 -6.361 10.342 1.00 98.25 117 PHE A O 1
ATOM 859 N N . PHE A 1 118 ? -1.734 -7.662 8.542 1.00 96.69 118 PHE A N 1
ATOM 860 C CA . PHE A 1 118 ? -3.087 -8.043 8.934 1.00 96.69 118 PHE A CA 1
ATOM 861 C C . PHE A 1 118 ? -3.109 -8.892 10.202 1.00 96.69 118 PHE A C 1
ATOM 863 O O . PHE A 1 118 ? -3.931 -8.608 11.064 1.00 96.69 118 PHE A O 1
ATOM 870 N N . ALA A 1 119 ? -2.184 -9.836 10.387 1.00 95.44 119 ALA A N 1
ATOM 871 C CA . ALA A 1 119 ? -2.073 -10.585 11.641 1.00 95.44 119 ALA A CA 1
ATOM 872 C C . ALA A 1 119 ? -1.867 -9.644 12.847 1.00 95.44 119 ALA A C 1
ATOM 874 O O . ALA A 1 119 ? -2.545 -9.751 13.865 1.00 95.44 119 ALA A O 1
ATOM 875 N N . LYS A 1 120 ? -0.998 -8.637 12.705 1.00 96.12 120 LYS A N 1
ATOM 876 C CA . LYS A 1 120 ? -0.726 -7.634 13.748 1.00 96.12 120 LYS A CA 1
ATOM 877 C C . LYS A 1 120 ? -1.928 -6.739 14.070 1.00 96.12 120 LYS A C 1
ATOM 879 O O . LYS A 1 120 ? -2.091 -6.328 15.219 1.00 96.12 120 LYS A O 1
ATOM 884 N N . HIS A 1 121 ? -2.745 -6.388 13.076 1.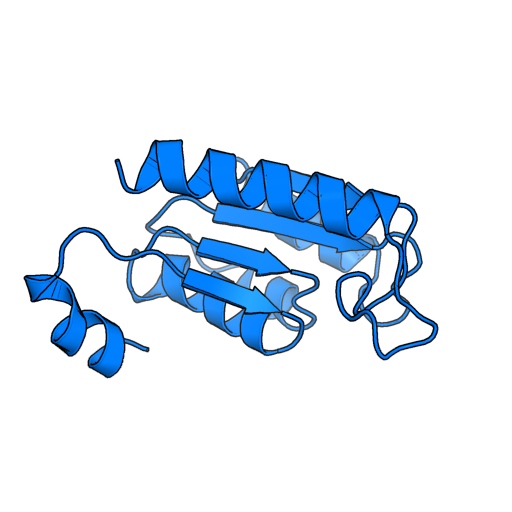00 94.88 121 HIS A N 1
ATOM 885 C CA . HIS A 1 121 ? -3.797 -5.372 13.227 1.00 94.88 121 HIS A CA 1
ATOM 886 C C . HIS A 1 121 ? -5.224 -5.927 13.291 1.00 94.88 121 HIS A C 1
ATOM 888 O O . HIS A 1 121 ? -6.120 -5.236 13.783 1.00 94.88 121 HIS A O 1
ATOM 894 N N . LEU A 1 122 ? -5.443 -7.161 12.840 1.00 89.94 122 LEU A N 1
ATOM 895 C CA . LEU A 1 122 ? -6.746 -7.825 12.816 1.00 89.94 122 LEU A CA 1
ATOM 896 C C . LEU A 1 122 ? -6.853 -9.007 13.790 1.00 89.94 122 LEU A C 1
ATOM 898 O O . LEU A 1 122 ? -7.981 -9.377 14.097 1.00 89.94 122 LEU A O 1
ATOM 902 N N . GLY A 1 123 ? -5.750 -9.481 14.381 1.00 65.94 123 GLY A N 1
ATOM 903 C CA . GLY A 1 123 ? -5.769 -10.533 15.407 1.00 65.94 123 GLY A CA 1
ATOM 904 C C . GLY A 1 123 ? -6.031 -11.906 14.817 1.00 65.94 123 GLY A C 1
ATOM 905 O O . GLY A 1 123 ? -7.221 -12.274 14.732 1.00 65.94 123 GLY A O 1
#

Radius of gyration: 13.82 Å; Cα contacts (8 Å, |Δi|>4): 228; chains: 1; bounding box: 35×29×34 Å

Sequence (123 aa):
MLAAAKVVASAGKVGVVGFCWGGSVAYLAAIRAGLPAVSYYGGSNVRFAGEKAKAPLQFHYGLRDANISEADREAVRAANPSAEFYVYDAGHGFNCDARASFDAPSARLAGERALAFFAKHLG

Nearest PDB structures (foldseek):
  1zi6-assembly1_A  TM=8.758E-01  e=3.635E-08  Pseudomonas putida
  4u2g-assembly1_A  TM=8.730E-01  e=1.261E-07  Pseudomonas knackmussii
  3qit-assembly2_C  TM=7.362E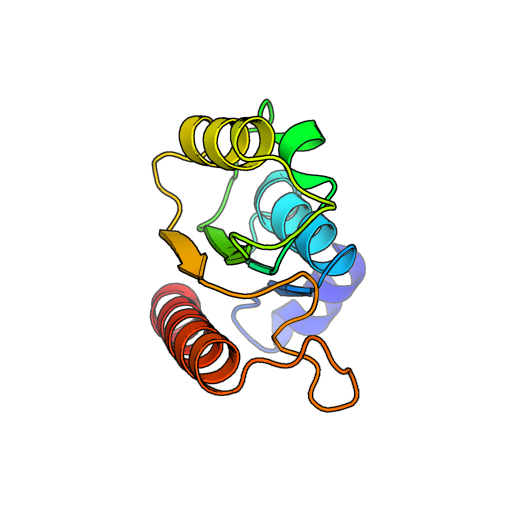-01  e=1.045E-02  Moorena producens 19L
  3qit-assembly2_D  TM=7.405E-01  e=1.191E-02  Moorena producens 19L
  3qit-assembly1_A  TM=7.305E-01  e=2.292E-02  Moorena producens 19L